Protein AF-A0A2V5YQ37-F1 (afdb_monomer_lite)

Secondary structure (DSSP, 8-state):
-PPPPPHHHHHHHHHHHHHHHHHHHS---HHHHHHHHHHHTTTS----HHHHHHHHHHHHHTTS----PPP--

Foldseek 3Di:
DDDPDDPVVVVLVVVLVLLLVVPVVHDDDLVVSQVVVCVVVVNPDGDDPVRRVVSVVVCVVVVVDDDDDDDPD

Structure (mmCIF, N/CA/C/O backbone):
data_AF-A0A2V5YQ37-F1
#
_entry.id   AF-A0A2V5YQ37-F1
#
loop_
_atom_site.group_PDB
_atom_site.id
_atom_site.type_symbol
_atom_site.label_atom_id
_atom_site.label_alt_id
_atom_site.label_comp_id
_atom_site.label_asym_id
_atom_site.label_entity_id
_atom_site.label_seq_id
_atom_site.pdbx_PDB_ins_code
_atom_site.Cartn_x
_atom_site.Cartn_y
_atom_site.Cartn_z
_atom_site.occupancy
_atom_site.B_iso_or_equiv
_atom_site.auth_seq_id
_atom_site.auth_comp_id
_atom_site.auth_asym_id
_atom_site.auth_atom_id
_atom_site.pdbx_PDB_model_num
ATOM 1 N N . MET A 1 1 ? 5.118 -29.508 15.158 1.00 48.28 1 MET A N 1
ATOM 2 C CA . MET A 1 1 ? 4.577 -28.420 16.004 1.00 48.28 1 MET A CA 1
ATOM 3 C C . MET A 1 1 ? 4.687 -27.130 15.206 1.00 48.28 1 MET A C 1
ATOM 5 O O . MET A 1 1 ? 5.793 -26.805 14.799 1.00 48.28 1 MET A O 1
ATOM 9 N N . ALA A 1 2 ? 3.573 -26.470 14.876 1.00 58.28 2 ALA A N 1
ATOM 10 C CA . ALA A 1 2 ? 3.605 -25.204 14.142 1.00 58.28 2 ALA A CA 1
ATOM 11 C C . ALA A 1 2 ? 3.995 -24.078 15.109 1.00 58.28 2 ALA A C 1
ATOM 13 O O . ALA A 1 2 ? 3.332 -23.888 16.128 1.00 58.28 2 ALA A O 1
ATOM 14 N N . SER A 1 3 ? 5.088 -23.374 14.824 1.00 64.00 3 SER A N 1
ATOM 15 C CA . SER A 1 3 ? 5.487 -22.198 15.599 1.00 64.00 3 SER A CA 1
ATOM 16 C C . SER A 1 3 ? 4.408 -21.112 15.489 1.00 64.00 3 SER A C 1
ATOM 18 O O . SER A 1 3 ? 3.865 -20.928 14.395 1.00 64.00 3 SER A O 1
ATOM 20 N N . PRO A 1 4 ? 4.093 -20.378 16.571 1.00 77.00 4 PRO A N 1
ATOM 21 C CA . PRO A 1 4 ? 3.137 -19.282 16.499 1.00 77.00 4 PRO A CA 1
ATOM 22 C C . PRO A 1 4 ? 3.665 -18.227 15.525 1.00 77.00 4 PRO A C 1
ATOM 24 O O . PRO A 1 4 ? 4.769 -17.703 15.692 1.00 77.00 4 PRO A O 1
ATOM 27 N N . VAL A 1 5 ? 2.893 -17.949 14.472 1.00 70.44 5 VAL A N 1
ATOM 28 C CA . VAL A 1 5 ? 3.221 -16.887 13.519 1.00 70.44 5 VAL A CA 1
ATOM 29 C C . VAL A 1 5 ? 3.164 -15.560 14.282 1.00 70.44 5 VAL A C 1
ATOM 31 O O . VAL A 1 5 ? 2.127 -15.263 14.873 1.00 70.44 5 VAL A O 1
ATOM 34 N N . PRO A 1 6 ? 4.237 -14.751 14.298 1.00 77.75 6 PRO A N 1
ATOM 35 C CA . PRO A 1 6 ? 4.230 -13.489 15.027 1.00 77.75 6 PRO A CA 1
ATOM 36 C C . PRO A 1 6 ? 3.138 -12.544 14.503 1.00 77.75 6 PRO A C 1
ATOM 38 O O . PRO A 1 6 ? 2.984 -12.404 13.288 1.00 77.75 6 PRO A O 1
ATOM 41 N N . ASP A 1 7 ? 2.458 -11.804 15.385 1.00 82.38 7 ASP A N 1
ATOM 42 C CA . ASP A 1 7 ? 1.390 -10.845 15.028 1.00 82.38 7 ASP A CA 1
ATOM 43 C C . ASP A 1 7 ? 1.782 -9.874 13.909 1.00 82.38 7 ASP A C 1
ATOM 45 O O . ASP A 1 7 ? 0.962 -9.447 13.095 1.00 82.38 7 ASP A O 1
ATOM 49 N N . ARG A 1 8 ? 3.063 -9.503 13.854 1.00 80.38 8 ARG A N 1
ATOM 50 C CA . ARG A 1 8 ? 3.609 -8.625 12.817 1.00 80.38 8 ARG A CA 1
ATOM 51 C C . ARG A 1 8 ? 3.595 -9.278 11.434 1.00 80.38 8 ARG A C 1
ATOM 53 O O . ARG A 1 8 ? 3.336 -8.581 10.457 1.00 80.38 8 ARG A O 1
ATOM 60 N N . GLU A 1 9 ? 3.874 -10.574 11.342 1.00 79.00 9 GLU A N 1
ATOM 61 C CA . GLU A 1 9 ? 3.806 -11.324 10.083 1.00 79.00 9 GLU A CA 1
ATOM 62 C C . GLU A 1 9 ? 2.352 -11.531 9.648 1.00 79.00 9 GLU A C 1
ATOM 64 O O . GLU A 1 9 ? 2.049 -11.343 8.473 1.00 79.00 9 GLU A O 1
ATOM 69 N N . LEU A 1 10 ? 1.431 -11.767 10.591 1.00 79.56 10 LEU A N 1
ATOM 70 C CA . LEU A 1 10 ? -0.009 -11.801 10.301 1.00 79.56 10 LEU A CA 1
ATOM 71 C C . LEU A 1 10 ? -0.506 -10.459 9.749 1.00 79.56 10 LEU A C 1
ATOM 73 O O . LEU A 1 10 ? -1.128 -10.415 8.691 1.00 79.56 10 LEU A O 1
ATOM 77 N N . LYS A 1 11 ? -0.163 -9.341 10.403 1.00 82.75 11 LYS A N 1
ATOM 78 C CA . LYS A 1 11 ? -0.515 -7.991 9.926 1.00 82.75 11 LYS A CA 1
ATOM 79 C C . LYS A 1 11 ? 0.050 -7.700 8.533 1.00 82.75 11 LYS A C 1
ATOM 81 O O . LYS A 1 11 ? -0.634 -7.088 7.715 1.00 82.75 11 LYS A O 1
ATOM 86 N N . LYS A 1 12 ? 1.283 -8.138 8.248 1.00 81.06 12 LYS A N 1
ATOM 87 C CA . LYS A 1 12 ? 1.891 -8.012 6.914 1.00 81.06 12 LYS A CA 1
ATOM 88 C C . LYS A 1 12 ? 1.154 -8.858 5.875 1.00 81.06 12 LYS A C 1
ATOM 90 O O . LYS A 1 12 ? 0.834 -8.326 4.819 1.00 81.06 12 LYS A O 1
ATOM 95 N N . GLY A 1 13 ? 0.857 -10.121 6.177 1.00 86.25 13 GLY A N 1
ATOM 96 C CA . GLY A 1 13 ? 0.118 -11.007 5.274 1.00 86.25 13 GLY A CA 1
ATOM 97 C C . GLY A 1 13 ? -1.265 -10.453 4.933 1.00 86.25 13 GLY A C 1
ATOM 98 O O . GLY A 1 13 ? -1.625 -10.367 3.762 1.00 86.25 13 GLY A O 1
ATOM 99 N N . SER A 1 14 ? -1.999 -9.956 5.932 1.00 91.12 14 SER A N 1
ATOM 100 C CA . SER A 1 14 ? -3.296 -9.306 5.712 1.00 91.12 14 SER A CA 1
ATOM 101 C C . SER A 1 14 ? -3.182 -8.061 4.828 1.00 91.12 14 SER A C 1
ATOM 103 O O . SER A 1 14 ? -4.013 -7.854 3.947 1.00 91.12 14 SER A O 1
ATOM 105 N N . ALA A 1 15 ? -2.141 -7.241 5.016 1.00 92.31 15 ALA A N 1
ATOM 106 C CA . ALA A 1 15 ? -1.877 -6.076 4.170 1.00 92.31 15 ALA A CA 1
ATOM 107 C C . ALA A 1 15 ? -1.613 -6.447 2.705 1.00 92.31 15 ALA A C 1
ATOM 109 O O . ALA A 1 15 ? -2.141 -5.802 1.800 1.00 92.31 15 ALA A O 1
ATOM 110 N N . GLU A 1 16 ? -0.824 -7.495 2.476 1.00 95.19 16 GLU A N 1
ATOM 111 C CA . GLU A 1 16 ? -0.527 -8.010 1.139 1.00 95.19 16 GLU A CA 1
ATOM 112 C C . GLU A 1 16 ? -1.805 -8.509 0.448 1.00 95.19 16 GLU A C 1
ATOM 114 O O . GLU A 1 16 ? -2.076 -8.113 -0.686 1.00 95.19 16 GLU A O 1
ATOM 119 N N . LEU A 1 17 ? -2.645 -9.277 1.149 1.00 95.44 17 LEU A N 1
ATOM 120 C CA . LEU A 1 17 ? -3.913 -9.784 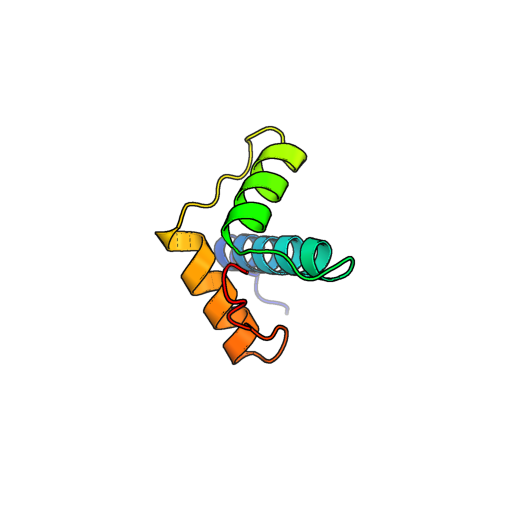0.611 1.00 95.44 17 LEU A CA 1
ATOM 121 C C . LEU A 1 17 ? -4.920 -8.674 0.296 1.00 95.44 17 LEU A C 1
ATOM 123 O O . LEU A 1 17 ? -5.561 -8.713 -0.753 1.00 95.44 17 LEU A O 1
ATOM 127 N N . MET A 1 18 ? -5.035 -7.655 1.153 1.00 95.12 18 MET A N 1
ATOM 128 C CA . MET A 1 18 ? -5.892 -6.498 0.872 1.00 95.12 18 MET A CA 1
ATOM 129 C C . MET A 1 18 ? -5.493 -5.813 -0.438 1.00 95.12 18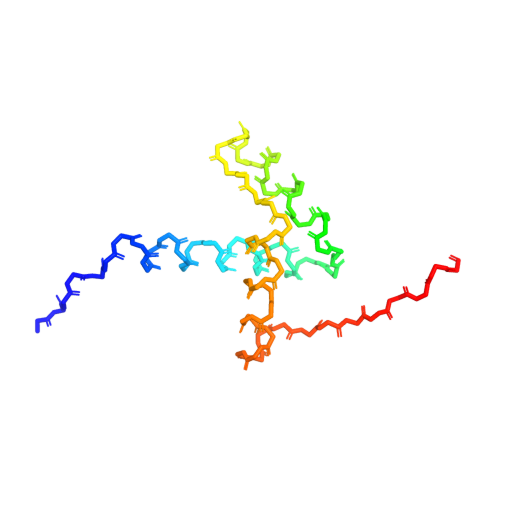 MET A C 1
ATOM 131 O O . MET A 1 18 ? -6.359 -5.527 -1.264 1.00 95.12 18 MET A O 1
ATOM 135 N N . ILE A 1 19 ? -4.194 -5.594 -0.662 1.00 96.25 19 ILE A N 1
ATOM 136 C CA . ILE A 1 19 ? -3.699 -4.990 -1.906 1.00 96.25 19 ILE A CA 1
ATOM 137 C C . ILE A 1 19 ? -4.014 -5.882 -3.109 1.00 96.25 19 ILE A C 1
ATOM 139 O O . ILE A 1 19 ? -4.525 -5.382 -4.110 1.00 96.25 19 ILE A O 1
ATOM 143 N N . LEU A 1 20 ? -3.742 -7.185 -3.013 1.00 97.19 20 LEU A N 1
ATOM 144 C CA . LEU A 1 20 ? -3.995 -8.126 -4.106 1.00 97.19 20 LEU A CA 1
ATOM 145 C C . LEU A 1 20 ? -5.482 -8.175 -4.476 1.00 97.19 20 LEU A C 1
ATOM 147 O O . LEU A 1 20 ? -5.804 -8.058 -5.653 1.00 97.19 20 LEU A O 1
ATOM 151 N N . SER A 1 21 ? -6.385 -8.215 -3.491 1.00 96.31 21 SER A N 1
ATOM 152 C CA . SER A 1 21 ? -7.836 -8.196 -3.742 1.00 96.31 21 SER A CA 1
ATOM 153 C C . SER A 1 21 ? -8.312 -6.938 -4.482 1.00 96.31 21 SER A C 1
ATOM 155 O O . SER A 1 21 ? -9.260 -6.978 -5.259 1.00 96.31 21 SER A O 1
ATOM 157 N N . LEU A 1 22 ? -7.652 -5.793 -4.269 1.00 96.62 22 LEU A N 1
ATOM 158 C CA . LEU A 1 22 ? -7.988 -4.554 -4.972 1.00 96.62 22 LEU A CA 1
ATOM 159 C C . LEU A 1 22 ? -7.480 -4.552 -6.415 1.00 96.62 22 LEU A C 1
ATOM 161 O O . LEU A 1 22 ? -8.084 -3.894 -7.266 1.00 96.62 22 LEU A O 1
ATOM 165 N N . LEU A 1 23 ? -6.371 -5.246 -6.670 1.00 97.00 23 LEU A N 1
ATOM 166 C CA . LEU A 1 23 ? -5.732 -5.357 -7.980 1.00 97.00 23 LEU A CA 1
ATOM 167 C C . LEU A 1 23 ? -6.320 -6.474 -8.849 1.00 97.00 23 LEU A C 1
ATOM 169 O O . LEU A 1 23 ? -6.158 -6.415 -10.064 1.00 97.00 23 LEU A O 1
ATOM 173 N N . GLU A 1 24 ? -7.002 -7.450 -8.245 1.00 96.19 24 GLU A N 1
ATOM 174 C CA . GLU A 1 24 ? -7.686 -8.546 -8.942 1.00 96.19 24 GLU A CA 1
ATOM 175 C C . GLU A 1 24 ? -8.752 -8.034 -9.922 1.00 96.19 24 GLU A C 1
ATOM 177 O O . GLU A 1 24 ? -8.860 -8.532 -11.037 1.00 96.19 24 GLU A O 1
ATOM 182 N N . ASP A 1 25 ? -9.488 -6.990 -9.535 1.00 92.00 25 ASP A N 1
ATOM 183 C CA . ASP A 1 25 ? -10.542 -6.378 -10.353 1.00 92.00 25 ASP A CA 1
ATOM 184 C C . ASP A 1 25 ? -9.977 -5.568 -11.535 1.00 92.00 25 ASP A C 1
ATOM 186 O O . ASP A 1 25 ? -10.365 -5.747 -12.689 1.00 92.00 25 ASP A O 1
ATOM 190 N N . ARG A 1 26 ? -9.032 -4.657 -11.264 1.00 95.44 26 ARG A N 1
ATOM 191 C CA . ARG A 1 26 ? -8.394 -3.827 -12.297 1.00 95.44 26 ARG A CA 1
ATOM 192 C C . ARG A 1 26 ? -7.053 -3.251 -11.845 1.00 95.44 26 ARG A C 1
ATOM 194 O O . ARG A 1 26 ? -6.837 -3.078 -10.645 1.00 95.44 26 ARG A O 1
ATOM 201 N N . PRO A 1 27 ? -6.185 -2.817 -12.782 1.00 95.94 27 PRO A N 1
ATOM 202 C CA . PRO A 1 27 ? -5.016 -2.015 -12.442 1.00 95.94 27 PRO A CA 1
ATOM 203 C C . PRO A 1 27 ? -5.415 -0.722 -11.717 1.00 95.94 27 PRO A C 1
ATOM 205 O O . PRO A 1 27 ? -6.347 -0.023 -12.134 1.00 95.94 27 PRO A O 1
ATOM 208 N N . ARG A 1 28 ? -4.677 -0.381 -10.658 1.00 95.50 28 ARG A N 1
ATOM 209 C CA . ARG A 1 28 ? -4.896 0.822 -9.841 1.00 95.50 28 ARG A CA 1
ATOM 210 C C . ARG A 1 28 ? -3.596 1.571 -9.614 1.00 95.50 28 ARG A C 1
ATOM 212 O O . ARG A 1 28 ? -2.521 0.974 -9.581 1.00 95.50 28 ARG A O 1
ATOM 219 N N . HIS A 1 29 ? -3.701 2.884 -9.439 1.00 94.62 29 HIS A N 1
ATOM 220 C CA . HIS A 1 29 ? -2.566 3.690 -8.998 1.00 94.62 29 HIS A CA 1
ATOM 221 C C . HIS A 1 29 ? -2.288 3.426 -7.510 1.00 94.62 29 HIS A C 1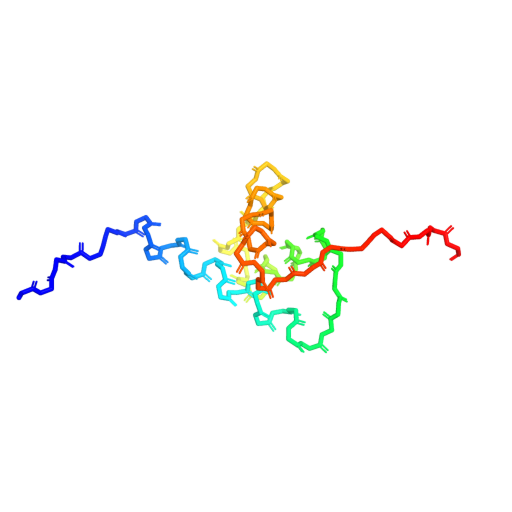
ATOM 223 O O . HIS A 1 29 ? -3.224 3.221 -6.740 1.00 94.62 29 HIS A O 1
ATOM 229 N N . GLY A 1 30 ? -1.025 3.479 -7.070 1.00 93.06 30 GLY A N 1
ATOM 230 C CA . GLY A 1 30 ? -0.672 3.229 -5.663 1.00 93.06 30 GLY A CA 1
ATOM 231 C C . GLY A 1 30 ? -1.472 4.103 -4.688 1.00 93.06 30 GLY A C 1
ATOM 232 O O . GLY A 1 30 ? -2.043 3.612 -3.722 1.00 93.06 30 GLY A O 1
ATOM 233 N N . TYR A 1 31 ? -1.623 5.388 -5.005 1.00 93.50 31 TYR A N 1
ATOM 234 C CA . TYR A 1 31 ? -2.444 6.302 -4.206 1.00 93.50 31 TYR A CA 1
ATOM 235 C C . TYR A 1 31 ? -3.920 5.868 -4.093 1.00 93.50 31 TYR A C 1
ATOM 237 O O . TYR A 1 31 ? -4.492 5.920 -3.007 1.00 93.50 31 TYR A O 1
ATOM 245 N N . GLU A 1 32 ? -4.515 5.369 -5.182 1.00 95.44 32 GLU A N 1
ATOM 246 C CA . GLU A 1 32 ? -5.895 4.863 -5.187 1.00 95.44 32 GLU A CA 1
ATOM 247 C C . GLU A 1 32 ? -6.043 3.648 -4.254 1.00 95.44 32 GLU A C 1
ATOM 249 O O . GLU A 1 32 ? -7.034 3.525 -3.538 1.00 95.44 32 GLU A O 1
ATOM 254 N N . ILE A 1 33 ? -5.034 2.769 -4.210 1.00 96.12 33 ILE A N 1
ATOM 255 C CA . ILE A 1 33 ? -5.014 1.605 -3.313 1.00 96.12 33 ILE A CA 1
ATOM 256 C C . ILE A 1 33 ? -5.060 2.055 -1.846 1.00 96.12 33 ILE A C 1
ATOM 258 O O . ILE A 1 33 ? -5.872 1.531 -1.085 1.00 96.12 33 ILE A O 1
ATOM 262 N N . ALA A 1 34 ? -4.246 3.042 -1.446 1.00 95.56 34 ALA A N 1
ATOM 263 C CA . ALA A 1 34 ? -4.282 3.578 -0.079 1.00 95.56 34 ALA A CA 1
ATOM 264 C C . ALA A 1 34 ? -5.668 4.128 0.283 1.00 95.56 34 ALA A C 1
ATOM 266 O O . ALA A 1 34 ? -6.208 3.775 1.332 1.00 95.56 34 ALA A O 1
ATOM 267 N N . GLN A 1 35 ? -6.256 4.938 -0.604 1.00 96.00 35 GLN A N 1
ATOM 268 C CA . GLN A 1 35 ? -7.576 5.530 -0.385 1.00 96.00 35 GLN A CA 1
ATOM 269 C C . GLN A 1 35 ? -8.672 4.469 -0.250 1.00 96.00 35 GLN A C 1
ATOM 271 O O . GLN A 1 35 ? -9.514 4.559 0.640 1.00 96.00 35 GLN A O 1
ATOM 276 N N . LEU A 1 36 ? -8.660 3.439 -1.102 1.00 96.38 36 LEU A N 1
ATOM 277 C CA . LEU A 1 36 ? -9.657 2.369 -1.058 1.00 96.38 36 LEU A CA 1
ATOM 278 C C . LEU A 1 36 ? -9.549 1.525 0.211 1.00 96.38 36 LEU A C 1
ATOM 280 O O . LEU A 1 36 ? -10.578 1.134 0.760 1.00 96.38 36 LEU A O 1
ATOM 284 N N . ILE A 1 37 ? -8.333 1.251 0.690 1.00 95.25 37 ILE A N 1
ATOM 285 C CA . ILE A 1 37 ? -8.139 0.526 1.950 1.00 95.25 37 ILE A CA 1
ATOM 286 C C . ILE A 1 37 ? -8.646 1.361 3.126 1.00 95.25 37 ILE A C 1
ATOM 288 O O . ILE A 1 37 ? -9.381 0.842 3.969 1.00 95.25 37 ILE A O 1
ATOM 292 N N . GLU A 1 38 ? -8.313 2.650 3.174 1.00 95.81 38 GLU A N 1
ATOM 293 C CA . GLU A 1 38 ? -8.806 3.543 4.223 1.00 95.81 38 GLU A CA 1
ATOM 294 C C . GLU A 1 38 ? -10.337 3.631 4.208 1.00 95.81 38 GLU A C 1
ATOM 296 O O . GLU A 1 38 ? -10.979 3.436 5.241 1.00 95.81 38 GLU A O 1
ATOM 301 N N . LEU A 1 39 ? -10.933 3.822 3.030 1.00 96.56 39 LEU A N 1
ATOM 302 C CA . LEU A 1 39 ? -12.381 3.913 2.864 1.00 96.56 39 LEU A CA 1
ATOM 303 C C . LEU A 1 39 ? -13.092 2.616 3.277 1.00 96.56 39 LEU A C 1
ATOM 305 O O . LEU A 1 39 ? -14.019 2.648 4.087 1.00 96.56 39 LEU A O 1
ATOM 309 N N . ARG A 1 40 ? -12.654 1.459 2.760 1.00 95.06 40 ARG A N 1
ATOM 310 C CA . ARG A 1 40 ? -13.289 0.157 3.043 1.00 95.06 40 ARG A CA 1
ATOM 311 C C . ARG A 1 40 ? -13.113 -0.273 4.497 1.00 95.06 40 ARG A C 1
ATOM 313 O O . ARG A 1 40 ? -13.995 -0.929 5.043 1.00 95.06 40 ARG A O 1
ATOM 320 N N . SER A 1 41 ? -12.013 0.129 5.133 1.00 93.50 41 SER A N 1
ATOM 321 C CA . SER A 1 41 ? -11.767 -0.114 6.558 1.00 93.50 41 SER A CA 1
ATOM 322 C C . SER A 1 41 ? -12.421 0.919 7.483 1.00 93.50 41 SER A C 1
ATOM 324 O O . SER A 1 41 ? -12.239 0.833 8.696 1.00 93.50 41 SER A O 1
ATOM 326 N N . ARG A 1 42 ? -13.170 1.897 6.948 1.00 95.56 42 ARG A N 1
ATOM 327 C CA . ARG A 1 42 ? -13.765 3.008 7.714 1.00 95.56 42 ARG A CA 1
ATOM 328 C C . ARG A 1 42 ? -12.726 3.766 8.554 1.00 95.56 42 ARG A C 1
ATOM 330 O O . ARG A 1 42 ? -12.987 4.145 9.691 1.00 95.56 42 ARG A O 1
ATOM 337 N N . GLY A 1 43 ? -11.528 3.952 8.003 1.00 93.19 43 GLY A N 1
ATOM 338 C CA . GLY A 1 43 ? -10.419 4.640 8.663 1.00 93.19 43 GLY A CA 1
ATOM 339 C C . GLY A 1 43 ? -9.602 3.788 9.637 1.00 93.19 43 GLY A C 1
ATOM 340 O O . GLY A 1 43 ? -8.621 4.293 10.179 1.00 93.19 43 GLY A O 1
ATOM 341 N N . ALA A 1 44 ? -9.950 2.513 9.855 1.00 91.00 44 ALA A N 1
ATOM 342 C CA . ALA A 1 44 ? -9.207 1.641 10.769 1.00 91.00 44 ALA A CA 1
ATOM 343 C C . ALA A 1 44 ? -7.798 1.300 10.256 1.00 91.00 44 ALA A C 1
ATOM 345 O O . ALA A 1 44 ? -6.893 1.034 11.048 1.00 91.00 44 ALA A O 1
ATOM 346 N N . ILE A 1 45 ? -7.601 1.304 8.935 1.00 91.62 45 ILE A N 1
ATOM 347 C CA . ILE A 1 45 ? -6.316 1.021 8.298 1.00 91.62 45 ILE A CA 1
ATOM 348 C C . ILE A 1 45 ? -5.937 2.208 7.426 1.00 91.62 45 ILE A C 1
ATOM 350 O O . ILE A 1 45 ? -6.642 2.548 6.481 1.00 91.62 45 ILE A O 1
ATOM 354 N N . ARG A 1 46 ? -4.781 2.808 7.717 1.00 92.38 46 ARG A N 1
ATOM 355 C CA . ARG A 1 46 ? -4.225 3.922 6.945 1.00 92.38 46 ARG A CA 1
ATOM 356 C C . ARG A 1 46 ? -2.831 3.581 6.451 1.00 92.38 46 ARG A C 1
ATOM 358 O O . ARG A 1 46 ? -1.916 3.362 7.245 1.00 92.38 46 ARG A O 1
ATOM 365 N N . PHE A 1 47 ? -2.670 3.567 5.134 1.00 91.62 47 PHE A N 1
ATOM 366 C CA . PHE A 1 4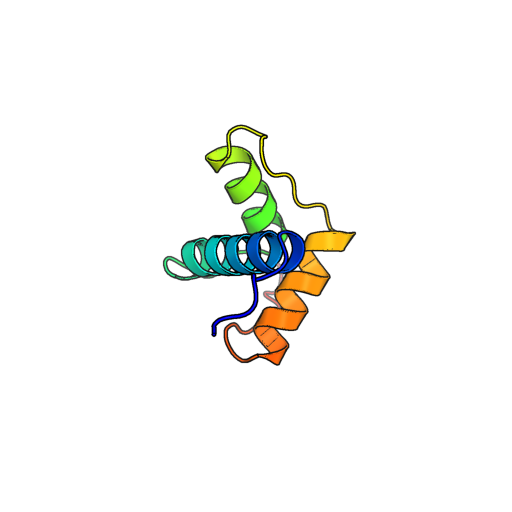7 ? -1.363 3.469 4.501 1.00 91.62 47 PHE A CA 1
ATOM 367 C C . PHE A 1 47 ? -0.845 4.864 4.174 1.00 91.62 47 PHE A C 1
ATOM 369 O O . PHE A 1 47 ? -1.516 5.637 3.498 1.00 91.62 47 PHE A O 1
ATOM 376 N N . ASN A 1 48 ? 0.370 5.169 4.622 1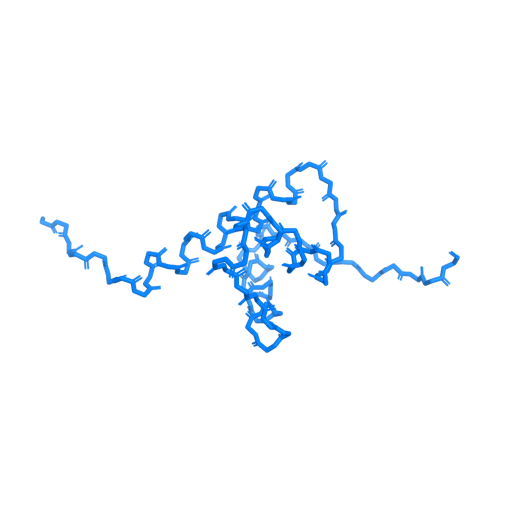.00 89.19 48 ASN A N 1
ATOM 377 C CA . ASN A 1 48 ? 1.091 6.342 4.145 1.00 89.19 48 ASN A CA 1
ATOM 378 C C . ASN A 1 48 ? 2.014 5.937 2.985 1.00 89.19 48 ASN A C 1
ATOM 380 O O . ASN A 1 48 ? 2.260 4.753 2.744 1.00 89.19 48 ASN A O 1
ATOM 384 N N . VAL A 1 49 ? 2.541 6.925 2.261 1.00 86.44 49 VAL A N 1
ATOM 385 C CA . VAL A 1 49 ? 3.456 6.699 1.128 1.00 86.44 49 VAL A CA 1
ATOM 386 C C . VAL A 1 49 ? 4.676 5.874 1.561 1.00 86.44 49 VAL A C 1
ATOM 388 O O . VAL A 1 49 ? 5.071 4.934 0.871 1.00 86.44 49 VAL A O 1
ATOM 391 N N . ALA A 1 50 ? 5.227 6.165 2.741 1.00 90.56 50 ALA A N 1
ATOM 392 C CA . ALA A 1 50 ? 6.408 5.486 3.263 1.00 90.56 50 ALA A CA 1
ATOM 393 C C . ALA A 1 50 ? 6.170 4.002 3.603 1.00 90.56 50 ALA A C 1
ATOM 395 O O . ALA A 1 50 ? 7.126 3.233 3.618 1.00 90.56 50 ALA A O 1
ATOM 396 N N . SER A 1 51 ? 4.928 3.571 3.853 1.00 90.56 51 SER A N 1
ATOM 397 C CA . SER A 1 51 ? 4.594 2.171 4.138 1.00 90.56 51 SER A CA 1
ATOM 398 C C . SER A 1 51 ? 4.019 1.429 2.932 1.00 90.56 51 SER A C 1
ATOM 400 O O . SER A 1 51 ? 4.316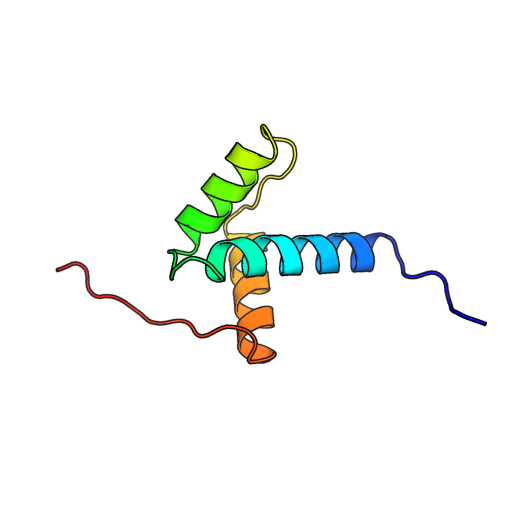 0.246 2.754 1.00 90.56 51 SER A O 1
ATOM 402 N N . LEU A 1 52 ? 3.251 2.108 2.075 1.00 94.12 52 LEU A N 1
ATOM 403 C CA . LEU A 1 52 ? 2.624 1.486 0.913 1.00 94.12 52 LEU A CA 1
ATOM 404 C C . LEU A 1 52 ? 3.639 1.105 -0.165 1.00 94.12 52 LEU A C 1
ATOM 406 O O . LEU A 1 52 ? 3.635 -0.025 -0.644 1.00 94.12 52 LEU A O 1
ATOM 410 N N . TYR A 1 53 ? 4.498 2.034 -0.579 1.00 93.38 53 TYR A N 1
ATOM 411 C CA . TYR A 1 53 ? 5.363 1.796 -1.735 1.00 93.38 53 TYR A CA 1
ATOM 412 C C . TYR A 1 53 ? 6.411 0.701 -1.487 1.00 93.38 53 TYR A C 1
ATOM 414 O O . TYR A 1 53 ? 6.587 -0.143 -2.367 1.00 93.38 53 TYR A O 1
ATOM 422 N N . PRO A 1 54 ? 7.032 0.591 -0.294 1.00 94.38 54 PRO A N 1
ATOM 423 C CA . PRO A 1 54 ? 7.863 -0.569 0.019 1.00 94.38 54 PRO A CA 1
ATOM 424 C C . PRO A 1 54 ? 7.091 -1.892 0.001 1.00 94.38 54 PRO A C 1
ATOM 426 O O . PRO A 1 54 ? 7.650 -2.922 -0.370 1.00 94.38 54 PRO A O 1
ATOM 429 N N . LEU A 1 55 ? 5.812 -1.883 0.389 1.00 94.75 55 LEU A N 1
ATOM 430 C CA . LEU A 1 55 ? 4.957 -3.065 0.332 1.00 94.75 55 LEU A CA 1
ATOM 431 C C . LEU A 1 55 ? 4.663 -3.471 -1.120 1.00 94.75 55 LEU A C 1
ATOM 433 O O . LEU A 1 55 ? 4.863 -4.632 -1.467 1.00 94.75 55 LEU A O 1
ATOM 437 N N . LEU A 1 56 ? 4.293 -2.517 -1.979 1.00 96.19 56 LEU A N 1
ATOM 438 C CA . LEU A 1 56 ? 4.112 -2.745 -3.418 1.00 96.19 56 LEU A CA 1
ATOM 439 C C . LEU A 1 56 ? 5.394 -3.279 -4.071 1.00 96.19 56 LEU A C 1
ATOM 441 O O . LEU A 1 56 ? 5.348 -4.265 -4.802 1.00 96.19 56 LEU A O 1
ATOM 445 N N . TYR A 1 57 ? 6.549 -2.703 -3.735 1.00 95.38 57 TYR A N 1
ATOM 446 C CA . TYR A 1 57 ? 7.841 -3.166 -4.240 1.00 95.38 57 TYR A CA 1
ATOM 447 C C . TYR A 1 57 ? 8.163 -4.605 -3.811 1.00 95.38 57 TYR A C 1
ATOM 449 O O . TYR A 1 57 ? 8.730 -5.373 -4.586 1.00 95.38 57 TYR A O 1
ATOM 457 N N . ARG A 1 58 ? 7.779 -5.019 -2.593 1.00 95.19 58 ARG A N 1
ATOM 458 C CA . ARG A 1 58 ? 7.914 -6.425 -2.175 1.00 95.19 58 ARG A CA 1
ATOM 459 C C . ARG A 1 58 ? 7.012 -7.354 -2.978 1.00 95.19 58 ARG A C 1
ATOM 461 O O . ARG A 1 58 ? 7.468 -8.429 -3.358 1.00 95.19 58 ARG A O 1
ATOM 468 N N . LEU A 1 59 ? 5.763 -6.959 -3.222 1.00 97.12 59 LEU A N 1
ATOM 469 C CA . LEU A 1 59 ? 4.827 -7.740 -4.036 1.00 97.12 59 LEU A CA 1
ATOM 470 C C . LEU A 1 59 ? 5.352 -7.912 -5.469 1.00 97.12 59 LEU A C 1
ATOM 472 O O . LEU A 1 59 ? 5.279 -9.005 -6.025 1.00 97.12 59 LEU A O 1
ATOM 476 N N . GLU A 1 60 ? 5.945 -6.861 -6.037 1.00 97.12 60 GLU A N 1
ATOM 477 C CA . GLU A 1 60 ? 6.580 -6.907 -7.355 1.00 97.12 60 GLU A CA 1
ATOM 478 C C . GLU A 1 60 ? 7.846 -7.779 -7.358 1.00 97.12 60 GLU A C 1
ATOM 480 O O . GLU A 1 60 ? 8.002 -8.629 -8.232 1.00 97.12 60 GLU A O 1
ATOM 485 N N . LYS A 1 61 ? 8.710 -7.667 -6.337 1.00 97.31 61 LYS A N 1
ATOM 486 C CA . LYS A 1 61 ? 9.875 -8.558 -6.157 1.00 97.31 61 LYS A CA 1
ATOM 487 C C . LYS A 1 61 ? 9.496 -10.033 -6.040 1.00 97.31 61 LYS A C 1
ATOM 489 O O . LYS A 1 61 ? 10.267 -10.891 -6.456 1.00 97.31 61 LYS A O 1
ATOM 494 N N . ARG A 1 62 ? 8.327 -10.327 -5.468 1.00 96.81 62 ARG A N 1
ATOM 495 C CA . ARG A 1 62 ? 7.750 -11.677 -5.390 1.00 96.81 62 ARG A CA 1
ATOM 496 C C . ARG A 1 62 ? 7.032 -12.109 -6.669 1.00 96.81 62 ARG A C 1
ATOM 498 O O . ARG A 1 62 ? 6.430 -13.172 -6.661 1.00 96.81 62 ARG A O 1
ATOM 505 N N . THR A 1 63 ? 7.065 -11.282 -7.716 1.00 96.81 63 THR A N 1
ATOM 506 C CA . THR A 1 63 ? 6.402 -11.485 -9.013 1.00 96.81 63 THR A CA 1
ATOM 507 C C . THR A 1 63 ? 4.877 -11.620 -8.950 1.00 96.81 63 THR A C 1
ATOM 509 O O . THR A 1 63 ? 4.257 -12.050 -9.920 1.00 96.81 63 THR A O 1
ATOM 512 N N . TRP A 1 64 ? 4.250 -11.192 -7.847 1.00 97.38 64 TRP A N 1
ATOM 513 C CA . TRP A 1 64 ? 2.792 -11.248 -7.666 1.00 97.38 64 TRP A CA 1
ATOM 514 C C . TRP A 1 64 ? 2.062 -10.102 -8.370 1.00 97.38 64 TRP A C 1
ATOM 516 O O . TRP A 1 64 ? 0.902 -10.243 -8.740 1.00 97.38 64 TRP A O 1
ATOM 526 N N . ILE A 1 65 ? 2.737 -8.967 -8.565 1.00 97.19 65 ILE A N 1
ATOM 527 C CA . ILE A 1 65 ? 2.217 -7.808 -9.301 1.00 97.19 65 ILE A CA 1
ATOM 528 C C . ILE A 1 65 ? 3.286 -7.272 -10.258 1.00 97.19 65 ILE A C 1
ATOM 530 O O . ILE A 1 65 ? 4.464 -7.602 -10.126 1.00 97.19 65 ILE A O 1
ATOM 534 N N . ARG A 1 66 ? 2.887 -6.413 -11.202 1.00 95.75 66 ARG A N 1
ATOM 535 C CA . ARG A 1 66 ? 3.812 -5.655 -12.059 1.00 95.75 66 ARG A CA 1
ATOM 536 C C . ARG A 1 66 ? 3.417 -4.187 -12.113 1.00 95.75 66 ARG A C 1
ATOM 538 O O . ARG A 1 66 ? 2.258 -3.866 -12.383 1.00 95.75 66 ARG A O 1
ATOM 545 N N . GLY A 1 67 ? 4.382 -3.305 -11.885 1.00 92.31 67 GLY A N 1
ATOM 546 C CA . GLY A 1 67 ? 4.228 -1.873 -12.077 1.00 92.31 67 GLY A CA 1
ATOM 547 C C . GLY A 1 67 ? 4.309 -1.489 -13.553 1.00 92.31 67 GLY A C 1
ATOM 548 O O . GLY A 1 67 ? 5.020 -2.098 -14.349 1.00 92.31 67 GLY A O 1
ATOM 549 N N . ARG A 1 68 ? 3.579 -0.439 -13.930 1.00 91.19 68 ARG A N 1
ATOM 550 C CA . ARG A 1 68 ? 3.745 0.235 -15.221 1.00 91.19 68 ARG A CA 1
ATOM 551 C C . ARG A 1 68 ? 3.535 1.725 -15.041 1.00 91.19 68 ARG A C 1
ATOM 553 O O . ARG A 1 68 ? 2.540 2.144 -14.450 1.00 91.19 68 ARG A O 1
ATOM 560 N N . TRP A 1 69 ? 4.441 2.515 -15.596 1.00 87.44 69 TRP A N 1
ATOM 561 C CA . TRP A 1 69 ? 4.234 3.947 -15.725 1.00 87.44 69 TRP A CA 1
ATOM 562 C C . TRP A 1 69 ? 3.207 4.189 -16.827 1.00 87.44 69 TRP A C 1
ATOM 564 O O . TRP A 1 69 ? 3.341 3.678 -17.940 1.00 87.44 69 TRP A O 1
ATOM 574 N N . LYS A 1 70 ? 2.144 4.924 -16.500 1.00 84.31 70 LYS A N 1
ATOM 575 C CA . LYS A 1 70 ? 1.225 5.466 -17.497 1.00 84.31 70 LYS A CA 1
ATOM 576 C C . LYS A 1 70 ? 1.565 6.944 -17.677 1.00 84.31 70 LYS A C 1
ATOM 578 O O . LYS A 1 70 ? 1.551 7.659 -16.675 1.00 84.31 70 LYS A O 1
ATOM 583 N N . PRO A 1 71 ? 1.875 7.396 -18.902 1.00 78.00 71 PRO A N 1
ATOM 584 C CA . PRO A 1 71 ? 1.958 8.819 -19.188 1.00 78.00 71 PRO A CA 1
ATOM 585 C C . PRO A 1 71 ? 0.620 9.484 -18.857 1.00 78.00 71 PRO A C 1
ATOM 587 O O . PRO A 1 71 ? -0.438 8.890 -19.072 1.00 78.00 71 PRO A O 1
ATOM 590 N N . SER A 1 72 ? 0.669 10.701 -18.329 1.00 69.56 72 SER A N 1
ATOM 591 C CA . SER A 1 72 ? -0.490 11.586 -18.253 1.00 69.56 72 SER A CA 1
ATOM 592 C C . SER A 1 72 ? -0.799 12.065 -19.673 1.00 69.56 72 SER A C 1
ATOM 594 O O . SER A 1 72 ? -0.148 12.989 -20.158 1.00 69.56 72 SER A O 1
ATOM 596 N N . THR A 1 73 ? -1.690 11.372 -20.374 1.00 48.94 73 THR A N 1
ATOM 597 C CA . THR A 1 73 ? -2.227 11.786 -21.679 1.00 48.94 73 THR A CA 1
ATOM 598 C C . THR A 1 73 ? -3.665 12.221 -21.498 1.00 48.94 73 THR A C 1
ATOM 600 O O . THR A 1 73 ? -4.374 11.531 -20.730 1.00 48.94 73 THR A O 1
#

Sequence (73 aa):
MASPVPDRELKKGSAELMILSLLEDRPRHGYEIAQLIELRSRGAIRFNVASLYPLLYRLEKRTWIRGRWKPST

Radius of gyration: 13.65 Å; chains: 1; bounding box: 24×40×38 Å

pLDDT: mean 89.51, std 10.7, range [48.28, 97.38]